Protein AF-A0A7J8NNG6-F1 (afdb_monomer_lite)

Radius of gyration: 14.95 Å; chains: 1; bounding box: 40×17×36 Å

pLDDT: mean 70.76, std 12.09, range [46.03, 89.19]

Foldseek 3Di:
DVVVVVVVVVVVCCVVVVHDDDDDDDWWEFAPVDVPRQVPTPDHDDPDPTDYDYPVVSVVVVVVVD

Sequence (66 aa):
MGKTKAKKVARMKENELKVNPVTVCPSLLMATTFPNPYIQTSIPFLNGCLAIAEVKNVAKAHVNVY

Secondary structure (DSSP, 8-state):
-HHHHHHHHHHHTHHHHT--------SEEE-TTSS-TTTT-SS---SS---EEEHHHHHHHHHTT-

Structure (mmCIF, N/CA/C/O backbone):
data_AF-A0A7J8NNG6-F1
#
_entry.id   AF-A0A7J8NNG6-F1
#
loop_
_atom_site.group_PDB
_atom_site.id
_atom_site.type_symbol
_atom_site.label_atom_id
_atom_site.label_alt_id
_atom_site.label_comp_id
_atom_site.label_asym_id
_atom_site.label_entity_id
_atom_site.label_seq_id
_atom_site.pdbx_PDB_ins_code
_atom_site.Cartn_x
_atom_site.Cartn_y
_atom_site.Cartn_z
_atom_site.occupancy
_atom_site.B_iso_or_equiv
_atom_site.auth_seq_id
_atom_site.auth_comp_id
_atom_site.auth_asym_id
_atom_site.auth_atom_id
_atom_site.pdbx_PDB_model_num
ATOM 1 N N . MET A 1 1 ? 11.012 11.380 9.584 1.00 52.06 1 MET A N 1
ATOM 2 C CA . MET A 1 1 ? 10.111 11.480 10.762 1.00 52.06 1 MET A CA 1
ATOM 3 C C . MET A 1 1 ? 8.717 12.053 10.458 1.00 52.06 1 MET A C 1
ATOM 5 O O . MET A 1 1 ? 7.767 11.630 11.105 1.00 52.06 1 MET A O 1
ATOM 9 N N . GLY A 1 2 ? 8.540 12.979 9.500 1.00 65.25 2 GLY A N 1
ATOM 10 C CA . GLY A 1 2 ? 7.228 13.608 9.227 1.00 65.25 2 GLY A CA 1
ATOM 11 C C . GLY A 1 2 ? 6.098 12.642 8.832 1.00 65.25 2 GLY A C 1
ATOM 12 O O . GLY A 1 2 ? 4.997 12.744 9.366 1.00 65.25 2 GLY A O 1
ATOM 13 N N . LYS A 1 3 ? 6.388 11.639 7.986 1.00 71.69 3 LYS A N 1
ATOM 14 C CA . LYS A 1 3 ? 5.413 10.617 7.546 1.00 71.69 3 LYS A CA 1
ATOM 15 C C . LYS A 1 3 ? 4.794 9.840 8.723 1.00 71.69 3 LYS A C 1
ATOM 17 O O . LYS A 1 3 ? 3.591 9.601 8.746 1.00 71.69 3 LYS A O 1
ATOM 22 N N . THR A 1 4 ? 5.593 9.521 9.744 1.00 79.06 4 THR A N 1
ATOM 23 C CA . THR A 1 4 ? 5.143 8.829 10.964 1.00 79.06 4 THR A CA 1
ATOM 24 C C . THR A 1 4 ? 4.185 9.686 11.793 1.00 79.06 4 THR A C 1
ATOM 26 O O . THR A 1 4 ? 3.187 9.178 12.301 1.00 79.06 4 THR A O 1
ATOM 29 N N . LYS A 1 5 ? 4.449 10.997 11.901 1.00 84.31 5 LYS A N 1
ATOM 30 C CA . LYS A 1 5 ? 3.569 11.932 12.621 1.00 84.31 5 LYS A CA 1
ATOM 31 C C . LYS A 1 5 ? 2.222 12.093 11.911 1.00 84.31 5 LYS A C 1
ATOM 33 O O . LYS A 1 5 ? 1.192 11.988 12.566 1.00 84.31 5 LYS A O 1
ATOM 38 N N . ALA A 1 6 ? 2.226 12.264 10.587 1.00 82.00 6 ALA A N 1
ATOM 39 C CA . ALA A 1 6 ? 0.999 12.393 9.798 1.00 82.00 6 ALA A CA 1
ATOM 40 C C . ALA A 1 6 ? 0.100 11.150 9.916 1.00 82.00 6 ALA A C 1
ATOM 42 O O . ALA A 1 6 ? -1.092 11.276 10.191 1.00 82.00 6 ALA A O 1
ATOM 43 N N . LYS A 1 7 ? 0.682 9.944 9.822 1.00 83.19 7 LYS A N 1
ATOM 44 C CA . LYS A 1 7 ? -0.049 8.683 10.031 1.00 83.19 7 LYS A CA 1
ATOM 45 C C . LYS A 1 7 ? -0.672 8.590 11.428 1.00 83.19 7 LYS A C 1
ATOM 47 O O . LYS A 1 7 ? -1.811 8.153 11.562 1.00 83.19 7 LYS A O 1
ATOM 52 N N . LYS A 1 8 ? 0.056 9.015 12.467 1.00 86.25 8 LYS A N 1
ATOM 53 C CA . LYS A 1 8 ? -0.459 9.021 13.844 1.00 86.25 8 LYS A CA 1
ATOM 54 C C . LYS A 1 8 ? -1.659 9.959 13.992 1.00 86.25 8 LYS A C 1
ATOM 56 O O . LYS A 1 8 ? -2.661 9.555 14.567 1.00 86.25 8 LYS A O 1
ATOM 61 N N . VAL A 1 9 ? -1.574 11.173 13.446 1.00 86.56 9 VAL A N 1
ATOM 62 C CA . VAL A 1 9 ? -2.671 12.154 13.500 1.00 86.56 9 VAL A CA 1
ATOM 63 C C . VAL A 1 9 ? -3.898 11.657 12.739 1.00 86.56 9 VAL A C 1
ATOM 65 O O . VAL A 1 9 ? -4.996 11.717 13.282 1.00 86.56 9 VAL A O 1
ATOM 68 N N . ALA A 1 10 ? -3.718 11.103 11.535 1.00 84.81 10 ALA A N 1
ATOM 69 C CA . ALA A 1 10 ? -4.821 10.531 10.760 1.00 84.81 10 ALA A CA 1
ATOM 70 C C . ALA A 1 10 ? -5.571 9.451 11.558 1.00 84.81 10 ALA A C 1
ATOM 72 O O . ALA A 1 10 ? -6.796 9.466 11.612 1.00 84.81 10 ALA A O 1
ATOM 73 N N . ARG A 1 11 ? -4.836 8.582 12.264 1.00 83.88 11 ARG A N 1
ATOM 74 C CA . ARG A 1 11 ? -5.428 7.547 13.121 1.00 83.88 11 ARG A CA 1
ATOM 75 C C . ARG A 1 11 ? -6.117 8.106 14.367 1.00 83.88 11 ARG A C 1
ATOM 77 O O . ARG A 1 11 ? -7.137 7.584 14.783 1.00 83.88 11 ARG A O 1
ATOM 84 N N . MET A 1 12 ? -5.600 9.182 14.958 1.00 89.19 12 MET A N 1
ATOM 85 C CA . MET A 1 12 ? -6.269 9.839 16.092 1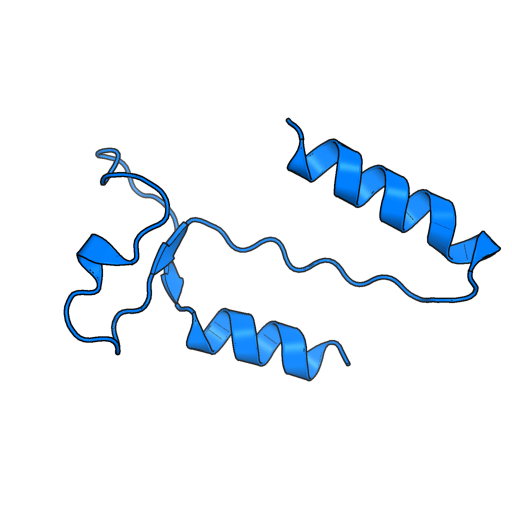.00 89.19 12 MET A CA 1
ATOM 86 C C . MET A 1 12 ? -7.615 10.462 15.696 1.00 89.19 12 MET A C 1
ATOM 88 O O . MET A 1 12 ? -8.502 10.566 16.536 1.00 89.19 12 MET A O 1
ATOM 92 N N . LYS A 1 13 ? -7.773 10.859 14.428 1.00 88.69 13 LYS A N 1
ATOM 93 C CA . LYS A 1 13 ? -8.995 11.485 13.906 1.00 88.69 13 LYS A CA 1
ATOM 94 C C . LYS A 1 13 ? -10.038 10.500 13.371 1.00 88.69 13 LYS A C 1
ATOM 96 O O . LYS A 1 13 ? -11.138 10.933 13.056 1.00 88.69 13 LYS A O 1
ATOM 101 N N . GLU A 1 14 ? -9.735 9.203 13.329 1.00 87.00 14 GLU A N 1
ATOM 102 C CA . GLU A 1 14 ? -10.634 8.129 12.871 1.00 87.00 14 GLU A CA 1
ATOM 103 C C . GLU A 1 14 ? -12.009 8.182 13.562 1.00 87.00 14 GLU A C 1
ATOM 105 O O . GLU A 1 14 ? -13.039 8.345 12.906 1.00 87.00 14 GLU A O 1
ATOM 110 N N . ASN A 1 15 ? -12.016 8.165 14.899 1.00 82.44 15 ASN A N 1
ATOM 111 C CA . ASN A 1 15 ? -13.248 8.168 15.693 1.00 82.44 15 ASN A CA 1
ATOM 112 C C . ASN A 1 15 ? -13.995 9.512 15.648 1.00 82.44 15 ASN A C 1
ATOM 114 O O . ASN A 1 15 ? -15.222 9.531 15.691 1.00 82.44 15 ASN A O 1
ATOM 118 N N . GLU A 1 16 ? -13.269 10.633 15.562 1.00 88.31 16 GLU A N 1
ATOM 119 C CA . GLU A 1 16 ? -13.869 11.974 15.498 1.00 88.31 16 GLU A CA 1
ATOM 120 C C . GLU A 1 16 ? -14.559 12.225 14.151 1.00 88.31 16 GLU A C 1
ATOM 122 O O . GLU A 1 16 ? -15.646 12.797 14.101 1.00 88.31 16 GLU A O 1
ATOM 127 N N . LEU A 1 17 ? -13.928 11.789 13.059 1.00 87.00 17 LEU A N 1
ATOM 128 C CA . LEU A 1 17 ? -14.414 12.010 11.698 1.00 87.00 17 LEU A CA 1
ATOM 129 C C . LEU A 1 17 ? -15.339 10.888 11.208 1.00 87.00 17 LEU A C 1
ATOM 131 O O . LEU A 1 17 ? -15.924 11.026 10.138 1.00 87.00 17 LEU A O 1
ATOM 135 N N . LYS A 1 18 ? -15.486 9.796 11.975 1.00 85.75 18 LYS A N 1
ATOM 136 C CA . LYS A 1 18 ? -16.255 8.594 11.596 1.00 85.75 18 LYS A CA 1
ATOM 137 C C . LYS A 1 18 ? -15.849 8.043 10.221 1.00 85.75 18 LYS A C 1
ATOM 139 O O . LYS A 1 18 ? -16.683 7.561 9.459 1.00 85.75 18 LYS A O 1
ATOM 144 N N . VAL A 1 19 ? -14.562 8.128 9.905 1.00 81.44 19 VAL A N 1
ATOM 145 C CA . VAL A 1 19 ? -13.956 7.569 8.687 1.00 81.44 19 VAL A CA 1
ATOM 146 C C . VAL A 1 19 ? -12.991 6.470 9.095 1.00 81.44 19 VAL A C 1
ATOM 148 O O . VAL A 1 19 ? -12.436 6.559 10.178 1.00 81.44 19 VAL A O 1
ATOM 151 N N . ASN A 1 20 ? -12.748 5.477 8.240 1.00 80.69 20 ASN A N 1
ATOM 152 C CA . ASN A 1 20 ? -11.737 4.437 8.466 1.00 80.69 20 ASN A CA 1
ATOM 153 C C . ASN A 1 20 ? -10.478 4.750 7.626 1.00 80.69 20 ASN A C 1
ATOM 155 O O . ASN A 1 20 ? -10.435 4.401 6.443 1.00 80.69 20 ASN A O 1
ATOM 159 N N . PRO A 1 21 ? -9.479 5.479 8.163 1.00 78.38 21 PRO A N 1
ATOM 160 C CA . PRO A 1 21 ? -8.338 5.938 7.386 1.00 78.38 21 PRO A CA 1
ATOM 161 C C . PRO A 1 21 ? -7.361 4.792 7.109 1.00 78.38 21 PRO A C 1
ATOM 163 O O . PRO A 1 21 ? -6.619 4.348 7.987 1.00 78.38 21 PRO A O 1
ATOM 166 N N . VAL A 1 22 ? -7.272 4.373 5.850 1.00 81.38 22 VAL A N 1
ATOM 167 C CA . VAL A 1 22 ? -6.271 3.394 5.423 1.00 81.38 22 VAL A CA 1
ATOM 168 C C . VAL A 1 22 ? -5.030 4.103 4.887 1.00 81.38 22 VAL A C 1
ATOM 170 O O . VAL A 1 22 ? -5.093 4.955 4.003 1.00 81.38 22 VAL A O 1
ATOM 173 N N . THR A 1 23 ? -3.863 3.749 5.428 1.00 80.06 23 THR A N 1
ATOM 174 C CA . THR A 1 23 ? -2.582 4.336 5.013 1.00 80.06 23 THR A CA 1
ATOM 175 C C . THR A 1 23 ? -1.780 3.360 4.165 1.00 80.06 23 THR A C 1
ATOM 177 O O . THR A 1 23 ? -1.368 2.316 4.674 1.00 80.06 23 THR A O 1
ATOM 180 N N . VAL A 1 24 ? -1.459 3.738 2.930 1.00 78.69 24 VAL A N 1
ATOM 181 C CA . VAL A 1 24 ? -0.486 3.026 2.091 1.00 78.69 24 VAL A CA 1
ATOM 182 C C . VAL A 1 24 ? 0.881 3.69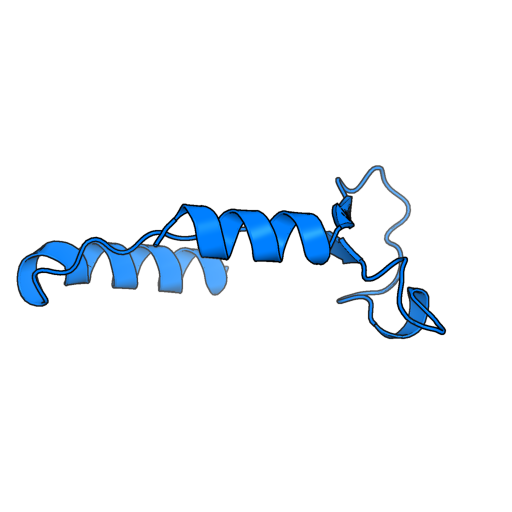0 2.275 1.00 78.69 24 VAL A C 1
ATOM 184 O O . VAL A 1 24 ? 1.018 4.907 2.163 1.00 78.69 24 VAL A O 1
ATOM 187 N N . CYS A 1 25 ? 1.898 2.912 2.640 1.00 76.75 25 CYS A N 1
ATOM 188 C CA . CYS A 1 25 ? 3.258 3.400 2.889 1.00 76.75 25 CYS A CA 1
ATOM 189 C C . CYS A 1 25 ? 4.233 2.639 1.987 1.00 76.75 25 CYS A C 1
ATOM 191 O O . CYS A 1 25 ? 4.895 1.717 2.464 1.00 76.75 25 CYS A O 1
ATOM 193 N N . PRO A 1 26 ? 4.291 2.973 0.687 1.00 72.25 26 PRO A N 1
ATOM 194 C CA . PRO A 1 26 ? 5.217 2.314 -0.215 1.00 72.25 26 PRO A CA 1
ATOM 195 C C . PRO A 1 26 ? 6.663 2.664 0.159 1.00 72.25 26 PRO A C 1
ATOM 197 O O . PRO A 1 26 ? 6.941 3.722 0.737 1.00 72.25 26 PRO A O 1
ATOM 200 N N . SER A 1 27 ? 7.577 1.760 -0.182 1.00 73.25 27 SER A N 1
ATOM 201 C CA . SER A 1 27 ? 9.018 1.998 -0.156 1.00 73.25 27 SER A CA 1
ATOM 202 C C . SER A 1 27 ? 9.423 2.929 -1.315 1.00 73.25 27 SER A C 1
ATOM 204 O O . SER A 1 27 ? 8.639 3.796 -1.707 1.00 73.25 27 SER A O 1
ATOM 206 N N . LEU A 1 28 ? 10.643 2.827 -1.855 1.00 72.19 28 LEU A N 1
ATOM 207 C CA . LEU A 1 28 ? 11.040 3.675 -2.981 1.00 72.19 28 LEU A CA 1
ATOM 208 C C . LEU A 1 28 ? 10.132 3.395 -4.186 1.00 72.19 28 LEU A C 1
ATOM 210 O O . LEU A 1 28 ? 10.096 2.275 -4.692 1.00 72.19 28 LEU A O 1
ATOM 214 N N . LEU A 1 29 ? 9.399 4.416 -4.626 1.00 69.31 29 LEU A N 1
ATOM 215 C CA . LEU A 1 29 ? 8.542 4.327 -5.800 1.00 69.31 29 LEU A CA 1
ATOM 216 C C . LEU A 1 29 ? 9.387 4.479 -7.062 1.00 69.31 29 LEU A C 1
ATOM 218 O O . LEU A 1 29 ? 10.133 5.451 -7.192 1.00 69.31 29 LEU A O 1
ATOM 222 N N . MET A 1 30 ? 9.231 3.543 -7.996 1.00 66.62 30 MET A N 1
ATOM 223 C CA . MET A 1 30 ? 9.752 3.684 -9.355 1.00 66.62 30 MET A CA 1
ATOM 224 C C . MET A 1 30 ? 8.661 3.447 -10.390 1.00 66.62 30 MET A C 1
ATOM 226 O O . MET A 1 30 ? 7.838 2.533 -10.280 1.00 66.62 30 MET A O 1
ATOM 230 N N . ALA A 1 31 ? 8.682 4.285 -11.420 1.00 69.31 31 ALA A N 1
ATOM 231 C CA . ALA A 1 31 ? 7.758 4.245 -12.537 1.00 69.31 31 ALA A CA 1
ATOM 232 C C . ALA A 1 31 ? 8.459 3.626 -13.759 1.00 69.31 31 ALA A C 1
ATOM 234 O O . ALA A 1 31 ? 8.774 4.320 -14.720 1.00 69.31 31 ALA A O 1
ATOM 235 N N . THR A 1 32 ? 8.730 2.316 -13.719 1.00 65.06 32 THR A N 1
ATOM 236 C CA . THR A 1 32 ? 9.465 1.581 -14.776 1.00 65.06 32 THR A CA 1
ATOM 237 C C . THR A 1 32 ? 8.801 1.645 -16.155 1.00 65.06 32 THR A C 1
ATOM 239 O O . THR A 1 32 ? 9.465 1.435 -17.163 1.00 65.06 32 THR A O 1
ATOM 242 N N . THR A 1 33 ? 7.506 1.961 -16.213 1.00 63.34 33 THR A N 1
ATOM 243 C CA . THR A 1 33 ? 6.729 2.096 -17.454 1.00 63.34 33 THR A CA 1
ATOM 244 C C . THR A 1 33 ? 6.707 3.507 -18.044 1.00 63.34 33 THR A C 1
ATOM 246 O O . THR A 1 33 ? 6.092 3.701 -19.089 1.00 63.34 33 THR A O 1
ATOM 249 N N . PHE A 1 34 ? 7.316 4.499 -17.388 1.00 57.59 34 PHE A N 1
ATOM 250 C CA . PHE A 1 34 ? 7.409 5.865 -17.908 1.00 57.59 34 PHE A CA 1
ATOM 251 C C . PHE A 1 34 ? 8.739 6.066 -18.646 1.00 57.59 34 PHE A C 1
ATOM 253 O O . PHE A 1 34 ? 9.756 5.509 -18.225 1.00 57.59 34 PHE A O 1
ATOM 260 N N . PRO A 1 35 ? 8.772 6.872 -19.724 1.00 51.19 35 PRO A N 1
ATOM 261 C CA . PRO A 1 35 ? 10.032 7.247 -20.348 1.00 51.19 35 PRO A CA 1
ATOM 262 C C . PRO A 1 35 ? 10.881 7.999 -19.314 1.00 51.19 35 PRO A C 1
ATOM 264 O O . PRO A 1 35 ? 10.442 8.997 -18.746 1.00 51.19 35 PRO A O 1
ATOM 267 N N . ASN A 1 36 ? 12.093 7.497 -19.067 1.00 59.16 36 ASN A N 1
ATOM 268 C CA . ASN A 1 36 ? 13.041 7.963 -18.045 1.00 59.16 36 ASN A CA 1
ATOM 269 C C . ASN A 1 36 ? 12.639 7.652 -16.586 1.00 59.16 36 ASN A C 1
ATOM 271 O O . ASN A 1 36 ? 12.475 8.569 -15.772 1.00 59.16 36 ASN A O 1
ATOM 275 N N . PRO A 1 37 ? 12.571 6.363 -16.202 1.00 59.31 37 PRO A N 1
ATOM 276 C CA . PRO A 1 37 ? 12.181 5.946 -14.853 1.00 59.31 37 PRO A CA 1
ATOM 277 C C . PRO A 1 37 ? 13.117 6.490 -13.767 1.00 59.31 37 PRO A C 1
ATOM 279 O O . PRO A 1 37 ? 12.673 6.715 -12.649 1.00 59.31 37 PRO A O 1
ATOM 282 N N . TYR A 1 38 ? 14.384 6.755 -14.109 1.00 59.38 38 TYR A N 1
ATOM 283 C CA . TYR A 1 38 ? 15.417 7.299 -13.221 1.00 59.38 38 TYR A CA 1
ATOM 284 C C . TYR A 1 38 ? 15.189 8.770 -12.835 1.00 59.38 38 TYR A C 1
ATOM 286 O O . TYR A 1 38 ? 15.588 9.182 -11.747 1.00 59.38 38 TYR A O 1
ATOM 294 N N . ILE A 1 39 ? 14.525 9.550 -13.698 1.00 61.47 39 ILE A N 1
ATOM 295 C CA . ILE A 1 39 ? 14.237 10.977 -13.469 1.00 61.47 39 ILE A CA 1
ATOM 296 C C . ILE A 1 39 ? 13.014 11.139 -12.555 1.00 61.47 39 ILE A C 1
ATOM 298 O O . ILE A 1 39 ? 12.949 12.069 -11.759 1.00 61.47 39 ILE A O 1
ATOM 302 N N . GLN A 1 40 ? 12.067 10.198 -12.618 1.00 56.25 40 GLN A N 1
ATOM 303 C CA . GLN A 1 40 ? 10.882 10.150 -11.755 1.00 56.25 40 GLN A CA 1
ATOM 304 C C . GLN A 1 40 ? 11.100 9.279 -10.505 1.00 56.25 40 GLN A C 1
ATOM 306 O O . GLN A 1 40 ? 10.178 8.614 -10.031 1.00 56.25 40 GLN A O 1
ATOM 311 N N . THR A 1 41 ? 12.322 9.257 -9.966 1.00 57.41 41 THR A N 1
ATOM 312 C CA . THR A 1 41 ? 12.619 8.592 -8.689 1.00 57.41 41 THR A CA 1
ATOM 313 C C . THR A 1 41 ? 12.678 9.607 -7.561 1.00 57.4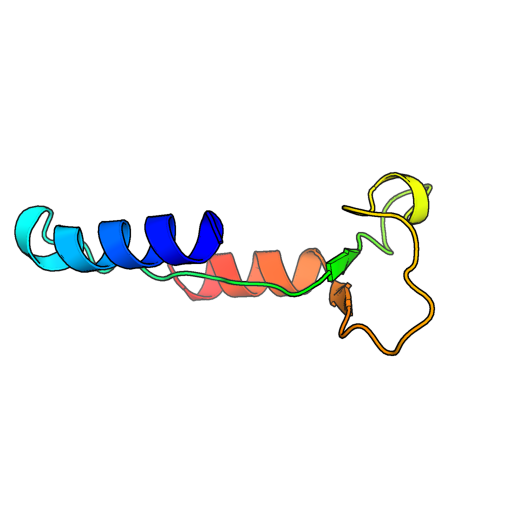1 41 THR A C 1
ATOM 315 O O . THR A 1 41 ? 13.139 10.733 -7.722 1.00 57.41 41 THR A O 1
ATOM 318 N N . SER A 1 42 ? 12.196 9.218 -6.384 1.00 57.19 42 SER A N 1
ATOM 319 C CA . SER A 1 42 ? 12.070 10.137 -5.257 1.00 57.19 42 SER A CA 1
ATOM 320 C C . SER A 1 42 ? 13.353 10.345 -4.434 1.00 57.19 42 SER A C 1
ATOM 322 O O . SER A 1 42 ? 13.195 10.819 -3.318 1.00 57.19 42 SER A O 1
ATOM 324 N N . ILE A 1 43 ? 14.560 9.972 -4.912 1.00 55.31 43 ILE A N 1
ATOM 325 C CA . ILE A 1 43 ? 15.929 10.271 -4.382 1.00 55.31 43 ILE A CA 1
ATOM 326 C C . ILE A 1 43 ? 16.968 9.434 -5.183 1.00 55.31 43 ILE A C 1
ATOM 328 O O . ILE A 1 43 ? 16.606 8.343 -5.634 1.00 55.31 43 ILE A O 1
ATOM 332 N N . PRO A 1 44 ? 18.238 9.880 -5.365 1.00 53.00 44 PRO A N 1
ATOM 333 C CA . PRO A 1 44 ? 19.238 9.149 -6.149 1.00 53.00 44 PRO A CA 1
ATOM 334 C C . PRO A 1 44 ? 19.530 7.786 -5.524 1.00 53.00 44 PRO A C 1
ATOM 336 O O . PRO A 1 44 ? 19.586 7.679 -4.300 1.00 53.00 44 PRO A O 1
ATOM 339 N N . PHE A 1 45 ? 19.728 6.770 -6.367 1.00 52.03 45 PHE A N 1
ATOM 340 C CA . PHE A 1 45 ? 20.138 5.410 -6.007 1.00 52.03 45 PHE A CA 1
ATOM 341 C C . PHE A 1 45 ? 21.143 5.408 -4.839 1.00 52.03 45 PHE A C 1
ATOM 343 O O . PHE A 1 45 ? 22.335 5.651 -5.018 1.00 52.03 45 PHE A O 1
ATOM 350 N N . LEU A 1 46 ? 20.661 5.138 -3.623 1.00 47.25 46 LEU A N 1
ATOM 351 C CA . LEU A 1 46 ? 21.530 4.792 -2.508 1.00 47.25 46 LEU A CA 1
ATOM 352 C C . LEU A 1 46 ? 21.964 3.344 -2.758 1.00 47.25 46 LEU A C 1
ATOM 354 O O . LEU A 1 46 ? 21.104 2.469 -2.830 1.00 47.25 46 LEU A O 1
ATOM 358 N N . ASN A 1 47 ? 23.267 3.105 -2.923 1.00 46.03 47 ASN A N 1
ATOM 359 C CA . ASN A 1 47 ? 23.868 1.782 -3.124 1.00 46.03 47 ASN A CA 1
ATOM 360 C C . ASN A 1 47 ? 23.557 0.838 -1.949 1.00 46.03 47 ASN A C 1
ATOM 362 O O . ASN A 1 47 ? 24.330 0.701 -1.004 1.00 46.03 47 ASN A O 1
ATOM 366 N N . GLY A 1 48 ? 22.400 0.194 -2.013 1.00 53.91 48 GLY A N 1
ATOM 367 C CA . GLY A 1 48 ? 21.903 -0.778 -1.056 1.00 53.91 48 GLY A CA 1
ATOM 368 C C . GLY A 1 48 ? 20.615 -1.389 -1.596 1.00 53.91 48 GLY A C 1
ATOM 369 O O . GLY A 1 48 ? 19.926 -0.772 -2.406 1.00 53.91 48 GLY A O 1
ATOM 370 N N . CYS A 1 49 ? 20.293 -2.614 -1.178 1.00 51.19 49 CYS A N 1
ATOM 371 C CA . CYS A 1 49 ? 19.040 -3.282 -1.536 1.00 51.19 49 CYS A CA 1
ATOM 372 C C . CYS A 1 49 ? 17.838 -2.521 -0.947 1.00 51.19 49 CYS A C 1
ATOM 374 O O . CYS A 1 49 ? 17.296 -2.900 0.091 1.00 51.19 49 CYS A O 1
ATOM 376 N N . LEU A 1 50 ? 17.419 -1.427 -1.585 1.00 56.81 50 LEU A N 1
ATOM 377 C CA . LEU A 1 50 ? 16.134 -0.809 -1.302 1.00 56.81 50 LEU A CA 1
ATOM 378 C C . LEU A 1 50 ? 15.046 -1.659 -1.947 1.00 56.81 50 LEU A C 1
ATOM 380 O O . LEU A 1 50 ? 15.065 -1.904 -3.151 1.00 56.81 50 LEU A O 1
ATOM 384 N N . ALA A 1 51 ? 14.060 -2.062 -1.148 1.00 60.16 51 ALA A N 1
ATOM 385 C CA . ALA A 1 51 ? 12.817 -2.586 -1.684 1.00 60.16 51 ALA A CA 1
ATOM 386 C C . ALA A 1 51 ? 12.188 -1.507 -2.579 1.00 60.16 51 ALA A C 1
ATOM 388 O O . ALA A 1 51 ? 11.820 -0.428 -2.105 1.00 60.16 51 ALA A O 1
ATOM 389 N N . ILE A 1 52 ? 12.093 -1.781 -3.875 1.00 66.12 52 ILE A N 1
ATOM 390 C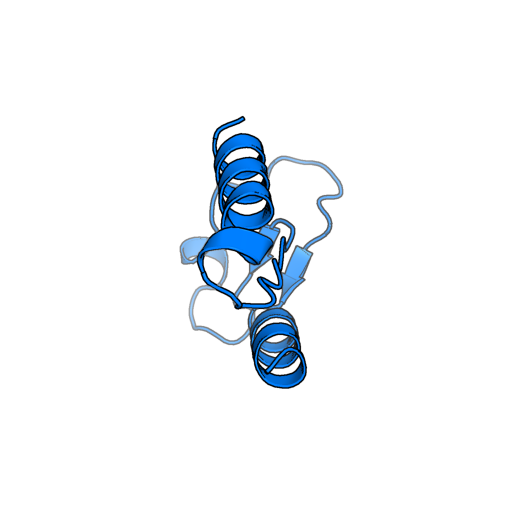 CA . ILE A 1 52 ? 11.470 -0.900 -4.862 1.00 66.12 52 ILE A CA 1
ATOM 391 C C . ILE A 1 52 ? 10.020 -1.345 -5.032 1.00 66.12 52 ILE A C 1
ATOM 393 O O . ILE A 1 52 ? 9.755 -2.524 -5.259 1.00 66.12 52 ILE A O 1
ATOM 397 N N . ALA A 1 53 ? 9.088 -0.401 -4.946 1.00 68.50 53 ALA A N 1
ATOM 398 C CA . ALA A 1 53 ? 7.686 -0.632 -5.259 1.00 68.50 53 ALA A CA 1
ATOM 399 C C . ALA A 1 53 ? 7.347 -0.001 -6.618 1.00 68.50 53 ALA A C 1
ATOM 401 O O . ALA A 1 53 ? 7.602 1.182 -6.853 1.00 68.50 53 ALA A O 1
ATOM 402 N N . GLU A 1 54 ? 6.753 -0.784 -7.519 1.00 73.38 54 GLU A N 1
ATOM 403 C CA . GLU A 1 54 ? 6.254 -0.276 -8.799 1.00 73.38 54 GLU A CA 1
ATOM 404 C C . GLU A 1 54 ? 5.000 0.583 -8.579 1.00 73.38 54 GLU A C 1
ATOM 406 O O . GLU A 1 54 ? 4.053 0.162 -7.905 1.00 73.38 54 GLU A O 1
ATOM 411 N N . VAL A 1 55 ? 4.962 1.769 -9.195 1.00 74.94 55 VAL A N 1
ATOM 412 C CA . VAL A 1 55 ? 3.851 2.731 -9.054 1.00 74.94 55 VAL A CA 1
ATOM 413 C C . VAL A 1 55 ? 2.489 2.108 -9.383 1.00 74.94 55 VAL A C 1
ATOM 415 O O . VAL A 1 55 ? 1.521 2.361 -8.669 1.00 74.94 55 VAL A O 1
ATOM 418 N N . LYS A 1 56 ? 2.403 1.240 -10.401 1.00 77.94 56 LYS A N 1
ATOM 419 C CA . LYS A 1 56 ? 1.153 0.548 -10.764 1.00 77.94 56 LYS A CA 1
ATOM 420 C C . LYS A 1 56 ? 0.624 -0.343 -9.641 1.00 77.94 56 LYS A C 1
ATOM 422 O O . LYS A 1 56 ? -0.576 -0.346 -9.376 1.00 77.94 56 LYS A O 1
ATOM 427 N N . ASN A 1 57 ? 1.508 -1.057 -8.948 1.00 76.69 57 ASN A N 1
ATOM 428 C CA . ASN A 1 57 ? 1.121 -1.949 -7.854 1.00 76.69 57 ASN A CA 1
ATOM 429 C C . ASN A 1 57 ? 0.653 -1.157 -6.630 1.00 76.69 57 ASN A C 1
ATOM 431 O O . ASN A 1 57 ? -0.317 -1.539 -5.978 1.00 76.69 57 ASN A O 1
ATOM 435 N N . VAL A 1 58 ? 1.284 -0.013 -6.363 1.00 77.81 58 VAL A N 1
ATOM 436 C CA . VAL A 1 58 ? 0.870 0.897 -5.287 1.00 77.81 58 VAL A CA 1
ATOM 437 C C . VAL A 1 58 ? -0.462 1.572 -5.615 1.00 77.81 58 VAL A C 1
ATOM 439 O O . VAL A 1 58 ? -1.327 1.651 -4.746 1.00 77.81 58 VAL A O 1
ATOM 442 N N . ALA A 1 59 ? -0.679 1.981 -6.868 1.00 78.50 59 ALA A N 1
ATOM 443 C CA . ALA A 1 59 ? -1.966 2.502 -7.326 1.00 78.50 59 ALA A CA 1
ATOM 444 C C . ALA A 1 59 ? -3.080 1.449 -7.205 1.00 78.50 59 ALA A C 1
ATOM 446 O O . ALA A 1 59 ? -4.156 1.745 -6.694 1.00 78.50 59 ALA A O 1
ATOM 447 N N . LYS A 1 60 ? -2.805 0.195 -7.582 1.00 75.94 60 LYS A N 1
ATOM 448 C CA . LYS A 1 60 ? -3.743 -0.921 -7.396 1.00 75.94 60 LYS A CA 1
ATOM 449 C C . LYS A 1 60 ? -4.058 -1.168 -5.918 1.00 75.94 60 LYS A C 1
ATOM 451 O O . LYS A 1 60 ? -5.214 -1.384 -5.575 1.00 75.94 60 LYS A O 1
ATOM 456 N N . ALA A 1 61 ? -3.054 -1.098 -5.042 1.00 76.19 61 ALA A N 1
ATO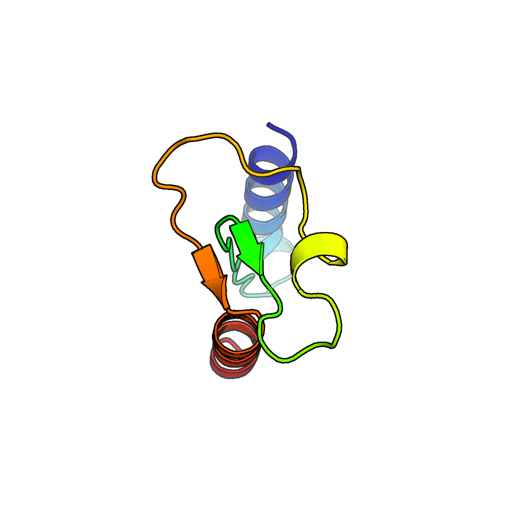M 457 C CA . ALA A 1 61 ? -3.262 -1.204 -3.600 1.00 76.19 61 ALA A CA 1
ATOM 458 C C . ALA A 1 61 ? -4.138 -0.062 -3.059 1.00 76.19 61 ALA A C 1
ATOM 460 O O . ALA A 1 61 ? -4.983 -0.310 -2.211 1.00 76.19 61 ALA A O 1
ATOM 461 N N . HIS A 1 62 ? -3.984 1.161 -3.574 1.00 77.19 62 HIS A N 1
ATOM 462 C CA . HIS A 1 62 ? -4.868 2.279 -3.237 1.00 77.19 62 HIS A CA 1
ATOM 463 C C . HIS A 1 62 ? -6.315 2.053 -3.687 1.00 77.19 62 HIS A C 1
ATOM 465 O O . HIS A 1 62 ? -7.225 2.365 -2.927 1.00 77.19 62 HIS A O 1
ATOM 471 N N . VAL A 1 63 ? -6.528 1.507 -4.888 1.00 79.25 63 VAL A N 1
ATOM 472 C CA . VAL A 1 63 ? -7.876 1.207 -5.403 1.00 79.25 63 VAL A CA 1
ATOM 473 C C . VAL A 1 63 ? -8.545 0.097 -4.595 1.00 79.25 63 VAL A C 1
AT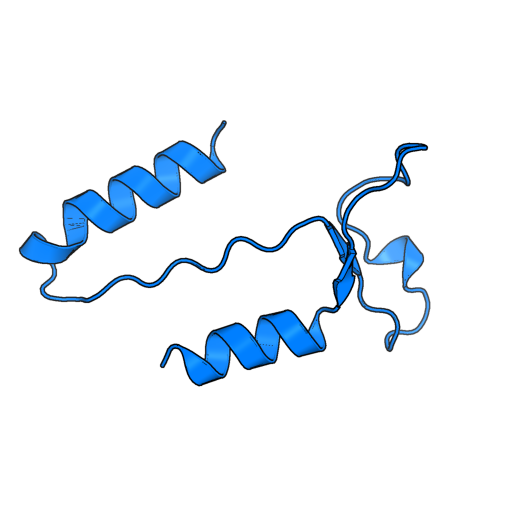OM 475 O O . VAL A 1 63 ? -9.696 0.247 -4.229 1.00 79.25 63 VAL A O 1
ATOM 478 N N . ASN A 1 64 ? -7.826 -0.979 -4.261 1.00 72.62 64 ASN A N 1
ATOM 479 C CA . ASN A 1 64 ? -8.371 -2.117 -3.501 1.00 72.62 64 ASN A CA 1
ATOM 480 C C . ASN A 1 64 ? -8.682 -1.807 -2.026 1.00 72.62 64 ASN A C 1
ATOM 482 O O . ASN A 1 64 ? -9.217 -2.653 -1.314 1.00 72.62 64 ASN A O 1
ATOM 486 N N . VAL A 1 65 ? -8.234 -0.654 -1.543 1.00 69.06 65 VAL A N 1
ATOM 487 C CA . VAL A 1 65 ? -8.435 -0.190 -0.170 1.00 69.06 65 VAL A CA 1
ATOM 488 C C . VAL A 1 65 ? -9.724 0.635 -0.028 1.00 69.06 65 VAL A C 1
ATOM 490 O O . VAL A 1 65 ? -10.210 0.794 1.092 1.00 69.06 65 VAL A O 1
ATOM 493 N N . TYR A 1 66 ? -10.258 1.141 -1.142 1.00 54.97 66 TYR A N 1
ATOM 494 C CA . TYR A 1 66 ? -11.569 1.784 -1.241 1.00 54.97 66 TYR A CA 1
ATOM 495 C C . TYR A 1 66 ? -12.645 0.764 -1.616 1.00 54.97 66 TYR A C 1
ATOM 497 O O . TYR A 1 66 ? -13.788 0.956 -1.147 1.00 54.97 66 TYR A O 1
#

Organism: Gossypium raimondii (NCBI:txid29730)